Protein AF-X1JFM5-F1 (afdb_monomer)

pLDDT: mean 87.34, std 10.25, range [48.34, 97.31]

Sequence (173 aa):
NIEEPTIIIGRKDEDLIWYKENLQSLKNKEHEVIRNDKPEYNVIESLNFVKGKQSWYEINRIPLHDSKGNVVGILVTYEDITIRKIGEQKLKESEEKYRGILENIKETYFEVDLKGNFTFFNDAFIDLIGYSKSELLGTNYRNFVDEENKNKIFRVYNDVYQTSQPKSNFQYQ

Organism: NCBI:txid412755

Secondary structure (DSSP, 8-state):
--S-GGGGTT--GGGSGGGSSSHHHHHHHHHHHHHHT--EEEEEEEEE-TTS-EEEEEEEEEEEE-TTS-EEEEEEEEEE-HHHHHHHHHHHHHHHHHHHHHHH-SS--EEE-TT-BEEEE-HHHHHHH---HHHHTT-BGGGSS-HHHHHHHHHHHHHHHHH-----S----

Foldseek 3Di:
DPPDPCVCPPPDLCPDPQSPDDPVVVVVVLVCCLVVVHKDFQDWDWDQGPVRDIWIWGKIWHFDADPVRHGPHIDMDTDTCRVVVVVVVVVVVVVVVVLVVQQPDLDWDWDADPQQQTCDIYVNVCVVQVDDPVVRHRDHPVVSDDPVCVVVVNVQVVCCVVPVDDDPPDDDD

Solvent-accessible surface area (backbone atoms only — not comparable to full-atom values): 10417 Å² total; per-residue (Å²): 134,76,93,53,84,68,78,56,67,93,58,56,70,83,75,39,85,91,46,77,78,73,43,76,62,54,54,49,51,53,50,47,25,48,74,65,69,45,68,48,71,73,43,76,47,80,47,62,45,104,79,75,52,73,39,33,29,37,31,33,40,36,55,32,62,50,100,86,68,47,75,76,46,69,49,75,48,79,42,82,40,38,68,60,54,52,51,55,49,53,51,50,54,48,51,52,49,52,50,53,49,50,55,68,39,83,62,66,42,71,41,58,47,99,87,36,24,30,76,46,66,24,56,37,33,35,69,71,72,72,53,54,70,84,71,43,59,67,36,49,58,65,78,82,45,57,80,78,48,44,58,54,53,49,51,52,54,51,48,29,68,75,66,73,47,89,83,76,90,84,80,81,135

Radius of gyration: 29.04 Å; Cα contacts (8 Å, |Δi|>4): 185; chains: 1; bounding box: 64×33×76 Å

Structure (mmCIF, N/CA/C/O backbone):
data_AF-X1JFM5-F1
#
_entry.id   AF-X1JFM5-F1
#
loop_
_atom_site.group_PDB
_atom_site.id
_atom_site.type_symbol
_atom_site.label_atom_id
_atom_site.label_alt_id
_atom_site.label_comp_id
_atom_site.label_asym_id
_atom_site.label_entity_id
_atom_site.label_seq_id
_atom_site.pdbx_PDB_ins_code
_atom_site.Cartn_x
_atom_site.Cartn_y
_atom_site.Cartn_z
_atom_site.occupancy
_atom_site.B_iso_or_equiv
_atom_site.auth_seq_id
_atom_site.auth_comp_id
_atom_site.auth_asym_id
_atom_site.auth_atom_id
_atom_site.pdbx_PDB_model_num
ATOM 1 N N . ASN A 1 1 ? 23.878 14.633 -12.133 1.00 48.34 1 ASN A N 1
ATOM 2 C CA . ASN A 1 1 ? 23.125 15.581 -12.966 1.00 48.34 1 ASN A CA 1
ATOM 3 C C . ASN A 1 1 ? 23.849 15.700 -14.276 1.00 48.34 1 ASN A C 1
ATOM 5 O O . ASN A 1 1 ? 25.004 16.098 -14.262 1.00 48.34 1 ASN A O 1
ATOM 9 N N . ILE A 1 2 ? 23.222 15.270 -15.364 1.00 58.97 2 ILE A N 1
ATOM 10 C CA . ILE A 1 2 ? 23.690 15.633 -16.697 1.00 58.97 2 ILE A CA 1
ATOM 11 C C . ILE A 1 2 ? 22.960 16.934 -16.995 1.00 58.97 2 ILE A C 1
ATOM 13 O O . ILE A 1 2 ? 21.735 16.931 -17.057 1.00 58.97 2 ILE A O 1
ATOM 17 N N . GLU A 1 3 ? 23.682 18.043 -17.066 1.00 64.44 3 GLU A N 1
ATOM 18 C CA . GLU A 1 3 ? 23.067 19.341 -17.364 1.00 64.44 3 GLU A CA 1
ATOM 19 C C . GLU A 1 3 ? 22.626 19.422 -18.835 1.00 64.44 3 GLU A C 1
ATOM 21 O O . GLU A 1 3 ? 21.681 20.136 -19.153 1.00 64.44 3 GLU A O 1
ATOM 26 N N . GLU A 1 4 ? 23.222 18.600 -19.710 1.00 79.06 4 GLU A N 1
ATOM 27 C CA . GLU A 1 4 ? 22.884 18.513 -21.132 1.00 79.06 4 GLU A CA 1
ATOM 28 C C . GLU A 1 4 ? 22.681 17.054 -21.592 1.00 79.06 4 GLU A C 1
ATOM 30 O O . GLU A 1 4 ? 23.649 16.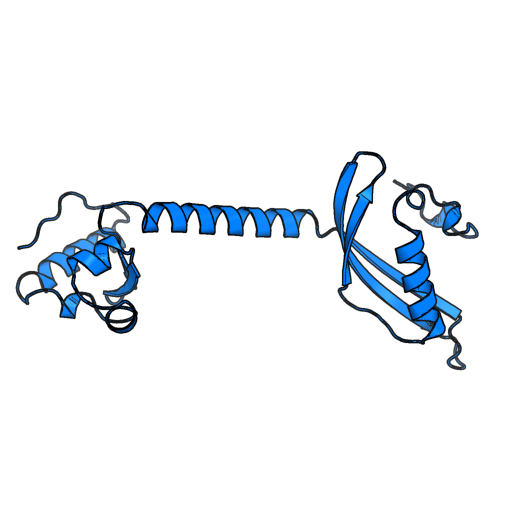293 -21.708 1.00 79.06 4 GLU A O 1
ATOM 35 N N . PRO A 1 5 ? 21.441 16.641 -21.917 1.00 78.44 5 PRO A N 1
ATOM 36 C CA . PRO A 1 5 ? 21.127 15.281 -22.372 1.00 78.44 5 PRO A CA 1
ATOM 37 C C . PRO A 1 5 ? 21.834 14.842 -23.662 1.00 78.44 5 PRO A C 1
ATOM 39 O O . PRO A 1 5 ? 21.812 13.670 -24.008 1.00 78.44 5 PRO A O 1
ATOM 42 N N . THR A 1 6 ? 22.459 15.749 -24.406 1.00 81.88 6 THR A N 1
ATOM 43 C CA . THR A 1 6 ? 23.184 15.436 -25.646 1.00 81.88 6 THR A CA 1
ATOM 44 C C . THR A 1 6 ? 24.542 14.780 -25.389 1.00 81.88 6 THR A C 1
ATOM 46 O O . THR A 1 6 ? 25.029 14.043 -26.242 1.00 81.88 6 THR A O 1
ATOM 49 N N . ILE A 1 7 ? 25.133 14.972 -24.203 1.00 81.62 7 ILE A N 1
ATOM 50 C CA . ILE A 1 7 ? 26.479 14.481 -23.842 1.00 81.62 7 ILE A CA 1
ATOM 51 C C . ILE A 1 7 ? 26.574 12.943 -23.840 1.00 81.62 7 ILE A C 1
ATOM 53 O O . ILE A 1 7 ? 27.669 12.379 -23.945 1.00 81.62 7 ILE A O 1
ATOM 57 N N . ILE A 1 8 ? 25.436 12.257 -23.722 1.00 81.38 8 ILE A N 1
ATOM 58 C CA . ILE A 1 8 ? 25.360 10.790 -23.702 1.00 81.38 8 ILE A CA 1
ATOM 59 C C . ILE A 1 8 ? 25.213 10.176 -25.094 1.00 81.38 8 ILE A C 1
ATOM 61 O O . ILE A 1 8 ? 25.446 8.980 -25.248 1.00 81.38 8 ILE A O 1
ATOM 65 N N . ILE A 1 9 ? 24.847 10.964 -26.109 1.00 84.50 9 ILE A N 1
ATOM 66 C CA . ILE A 1 9 ? 24.625 10.451 -27.462 1.00 84.50 9 ILE A CA 1
ATOM 67 C C . ILE A 1 9 ? 25.943 9.885 -28.004 1.00 84.50 9 ILE A C 1
ATOM 69 O O . ILE A 1 9 ? 26.973 10.558 -28.002 1.00 84.50 9 ILE A O 1
ATOM 73 N N . GLY A 1 10 ? 25.908 8.632 -28.463 1.00 84.06 10 GLY A N 1
ATOM 74 C CA . GLY A 1 10 ? 27.073 7.923 -29.002 1.00 84.06 10 GLY A CA 1
ATOM 75 C C . GLY A 1 10 ? 28.007 7.315 -27.951 1.00 84.06 10 GLY A C 1
ATOM 76 O O . GLY A 1 10 ? 28.949 6.616 -28.325 1.00 84.06 10 GLY A O 1
ATOM 77 N N . ARG A 1 11 ? 27.753 7.531 -26.653 1.00 84.38 11 ARG A N 1
ATOM 78 C CA . ARG A 1 11 ? 28.420 6.779 -25.583 1.00 84.38 11 ARG A CA 1
ATOM 79 C C . ARG A 1 11 ? 27.750 5.428 -25.401 1.00 84.38 11 ARG A C 1
ATOM 81 O O . ARG A 1 11 ? 26.562 5.276 -25.678 1.00 84.38 11 ARG A O 1
ATOM 88 N N . LYS A 1 12 ? 28.506 4.454 -24.906 1.00 81.00 12 LYS A N 1
ATOM 89 C CA . LYS A 1 12 ? 27.922 3.193 -24.463 1.00 81.00 12 LYS A CA 1
ATOM 90 C C . LYS A 1 12 ? 27.396 3.343 -23.043 1.00 81.00 12 LYS A C 1
ATOM 92 O O . LYS A 1 12 ? 27.937 4.124 -22.262 1.00 81.00 12 LYS A O 1
ATOM 97 N N . ASP A 1 13 ? 26.423 2.516 -22.682 1.00 74.94 13 ASP A N 1
ATOM 98 C CA . ASP A 1 13 ? 25.861 2.495 -21.327 1.00 74.94 13 ASP A CA 1
ATOM 99 C C . ASP A 1 13 ? 26.935 2.269 -20.250 1.00 74.94 13 ASP A C 1
ATOM 101 O O . ASP A 1 13 ? 26.885 2.867 -19.181 1.00 74.94 13 ASP A O 1
ATOM 105 N N . GLU A 1 14 ? 27.977 1.488 -20.561 1.00 70.62 14 GLU A N 1
ATOM 106 C CA . GLU A 1 14 ? 29.120 1.231 -19.668 1.00 70.62 14 GLU A CA 1
ATOM 107 C C . GLU A 1 14 ? 29.956 2.480 -19.332 1.00 70.62 14 GLU A C 1
ATOM 109 O O . GLU A 1 14 ? 30.610 2.525 -18.289 1.00 70.62 14 GLU A O 1
ATOM 114 N N . ASP A 1 15 ? 29.900 3.513 -20.175 1.00 73.31 15 ASP A N 1
ATOM 115 C CA . ASP A 1 15 ? 30.648 4.761 -20.001 1.00 73.31 15 ASP A CA 1
ATOM 116 C C . ASP A 1 15 ? 29.890 5.796 -19.151 1.00 73.31 15 ASP A C 1
ATOM 118 O O . ASP A 1 15 ? 30.419 6.867 -18.825 1.00 73.31 15 ASP A O 1
ATOM 122 N N . LEU A 1 16 ? 28.632 5.518 -18.807 1.00 72.69 16 LEU A N 1
ATOM 123 C CA . LEU A 1 16 ? 27.766 6.449 -18.099 1.00 72.69 16 LEU A CA 1
ATOM 124 C C . LEU A 1 16 ? 28.050 6.393 -16.586 1.00 72.69 16 LEU A C 1
ATOM 126 O O . LEU A 1 16 ? 28.202 5.342 -15.974 1.00 72.69 16 LEU A O 1
ATOM 130 N N . ILE A 1 17 ? 28.166 7.554 -15.937 1.00 62.31 17 ILE A N 1
ATOM 131 C CA . ILE A 1 17 ? 28.692 7.647 -14.556 1.00 62.31 17 ILE A CA 1
ATOM 132 C C . ILE A 1 17 ? 27.756 6.986 -13.533 1.00 62.31 17 ILE A C 1
ATOM 134 O O . ILE A 1 17 ? 28.214 6.436 -12.533 1.00 62.31 17 ILE A O 1
ATOM 138 N N . TRP A 1 18 ? 26.450 7.004 -13.793 1.00 65.94 18 TRP A N 1
ATOM 139 C CA . TRP A 1 18 ? 25.456 6.310 -12.971 1.00 65.94 18 TRP A CA 1
ATOM 140 C C . TRP A 1 18 ? 25.392 4.808 -13.268 1.00 65.94 18 TRP A C 1
ATOM 142 O O . TRP A 1 18 ? 24.610 4.112 -12.623 1.00 65.94 18 TRP A O 1
ATOM 152 N N . TYR A 1 19 ? 26.235 4.307 -14.185 1.00 62.78 19 TYR A N 1
ATOM 153 C CA . TYR A 1 19 ? 26.244 2.917 -14.613 1.00 62.78 19 TYR A CA 1
ATOM 154 C C . TYR A 1 19 ? 27.230 1.980 -13.861 1.00 62.78 19 TYR A C 1
ATOM 156 O O . TYR A 1 19 ? 27.447 0.833 -14.255 1.00 62.78 19 TYR A O 1
ATOM 164 N N . LYS A 1 20 ? 27.848 2.421 -12.758 1.00 59.47 20 LYS A N 1
ATOM 165 C CA . LYS A 1 20 ? 28.997 1.693 -12.181 1.00 59.47 20 LYS A CA 1
ATOM 166 C C . LYS A 1 20 ? 28.702 0.632 -11.112 1.00 59.47 20 LYS A C 1
ATOM 168 O O . LYS A 1 20 ? 29.552 -0.231 -10.930 1.00 59.47 20 LYS A O 1
ATOM 173 N N . GLU A 1 21 ? 27.554 0.646 -10.422 1.00 59.97 21 GLU A N 1
ATOM 174 C CA . GLU A 1 21 ? 27.405 -0.168 -9.189 1.00 59.97 21 GLU A CA 1
ATOM 175 C C . GLU A 1 21 ? 26.271 -1.219 -9.155 1.00 59.97 21 GLU A C 1
ATOM 177 O O . GLU A 1 21 ? 26.389 -2.158 -8.377 1.00 59.97 21 GLU A O 1
ATOM 182 N N . ASN A 1 22 ? 25.233 -1.182 -10.013 1.00 62.22 22 ASN A N 1
ATOM 183 C CA . ASN A 1 22 ? 24.084 -2.125 -9.910 1.00 62.22 22 ASN A CA 1
ATOM 184 C C . ASN A 1 22 ? 23.726 -2.917 -11.189 1.00 62.22 22 ASN A C 1
ATOM 186 O 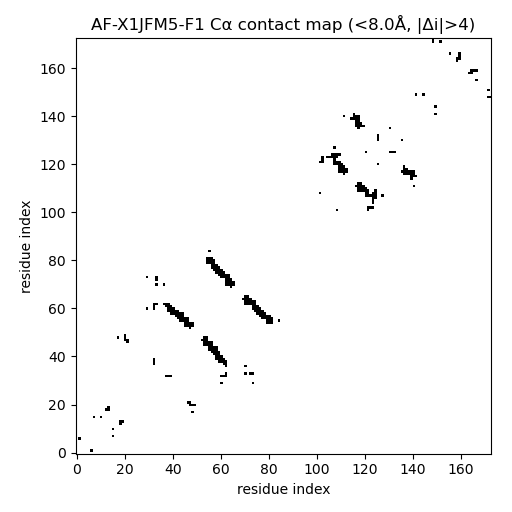O . ASN A 1 22 ? 22.649 -3.507 -11.275 1.00 62.22 22 ASN A O 1
ATOM 190 N N . LEU A 1 23 ? 24.564 -2.904 -12.228 1.00 64.38 23 LEU A N 1
ATOM 191 C CA . LEU A 1 23 ? 24.036 -2.955 -13.602 1.00 64.38 23 LEU A CA 1
ATOM 192 C C . LEU A 1 23 ? 24.267 -4.189 -14.447 1.00 64.38 23 LEU A C 1
ATOM 194 O O . LEU A 1 23 ? 23.706 -4.244 -15.539 1.00 64.38 23 LEU A O 1
ATOM 198 N N . GLN A 1 24 ? 24.976 -5.210 -13.972 1.00 67.00 24 GLN A N 1
ATOM 199 C CA . GLN A 1 24 ? 24.993 -6.454 -14.744 1.00 67.00 24 GLN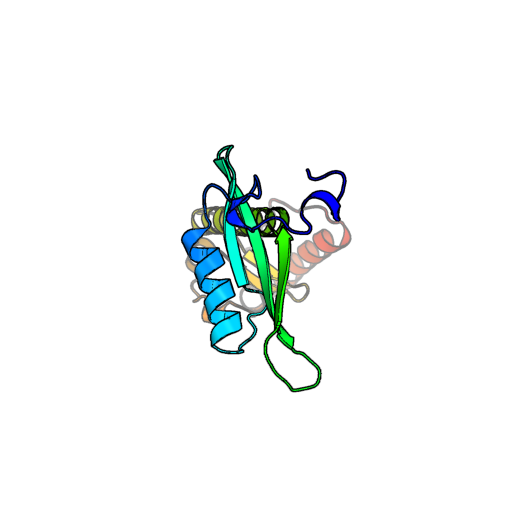 A CA 1
ATOM 200 C C . GLN A 1 24 ? 23.559 -6.992 -14.914 1.00 67.00 24 GLN A C 1
ATOM 202 O O . GLN A 1 24 ? 23.175 -7.411 -15.998 1.00 67.00 24 GLN A O 1
ATOM 207 N N . SER A 1 25 ? 22.739 -6.884 -13.862 1.00 72.19 25 SER A N 1
ATOM 208 C CA . SER A 1 25 ? 21.333 -7.301 -13.880 1.00 72.19 25 SER A CA 1
ATOM 209 C C . SER A 1 25 ? 20.463 -6.430 -14.795 1.00 72.19 25 SER A C 1
ATOM 211 O O . SER A 1 25 ? 19.729 -6.959 -15.623 1.00 72.19 25 SER A O 1
ATOM 213 N N . LEU A 1 26 ? 20.575 -5.100 -14.700 1.00 75.69 26 LEU A N 1
ATOM 214 C CA . LEU A 1 26 ? 19.768 -4.175 -15.507 1.00 75.69 26 LEU A CA 1
ATOM 215 C C . LEU A 1 26 ? 20.064 -4.307 -17.005 1.00 75.69 26 LEU A C 1
ATOM 217 O O . LEU A 1 26 ? 19.134 -4.452 -17.793 1.00 75.69 26 LEU A O 1
ATOM 221 N N . LYS A 1 27 ? 21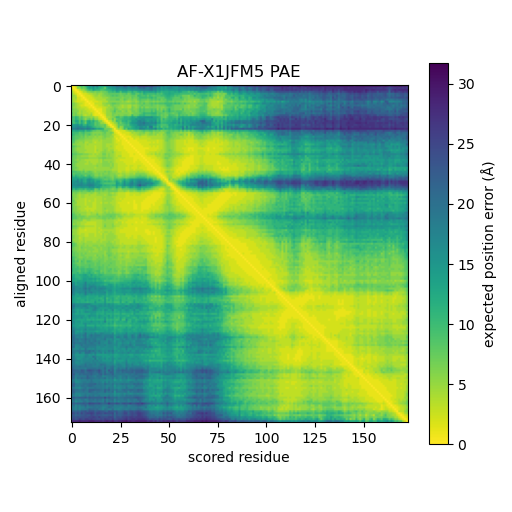.347 -4.379 -17.380 1.00 78.56 27 LYS A N 1
ATOM 222 C CA . LYS A 1 27 ? 21.756 -4.608 -18.770 1.00 78.56 27 LYS A CA 1
ATOM 223 C C . LYS A 1 27 ? 21.257 -5.956 -19.293 1.00 78.56 27 LYS A C 1
ATOM 225 O O . LYS A 1 27 ? 20.800 -6.049 -20.428 1.00 78.56 27 LYS A O 1
ATOM 230 N N . ASN A 1 28 ? 21.317 -7.003 -18.465 1.00 84.00 28 ASN A N 1
ATOM 231 C CA . ASN A 1 28 ? 20.791 -8.315 -18.836 1.00 84.00 28 ASN A CA 1
ATOM 232 C C . ASN A 1 28 ? 19.282 -8.257 -19.107 1.00 84.00 28 ASN A C 1
ATOM 234 O O . ASN A 1 28 ? 18.844 -8.791 -20.120 1.00 84.00 28 ASN A O 1
ATOM 238 N N . LYS A 1 29 ? 18.506 -7.559 -18.267 1.00 87.50 29 LYS A N 1
ATOM 239 C CA . LYS A 1 29 ? 17.059 -7.381 -18.470 1.00 87.50 29 LYS A CA 1
ATOM 240 C C . LYS A 1 29 ? 16.740 -6.614 -19.749 1.00 87.50 29 LYS A C 1
ATOM 242 O O . LYS A 1 29 ? 15.874 -7.022 -20.512 1.00 87.50 29 LYS A O 1
ATOM 247 N N . GLU A 1 30 ? 17.458 -5.526 -20.019 1.00 89.06 30 GLU A N 1
ATOM 248 C CA . GLU A 1 30 ? 17.283 -4.753 -21.255 1.00 89.06 30 GLU A CA 1
ATOM 249 C C . GLU A 1 30 ? 17.600 -5.607 -22.492 1.00 89.06 30 GLU A C 1
ATOM 251 O O . GLU A 1 30 ? 16.828 -5.634 -23.450 1.00 89.06 30 GLU A O 1
ATOM 256 N N . HIS A 1 31 ? 18.685 -6.386 -22.447 1.00 88.94 31 HIS A N 1
ATOM 257 C CA . HIS A 1 31 ? 19.019 -7.341 -23.503 1.00 88.94 31 HIS A CA 1
ATOM 258 C C . HIS A 1 31 ? 17.970 -8.450 -23.658 1.00 88.94 31 HIS A C 1
ATOM 260 O O . HIS A 1 31 ? 17.698 -8.866 -24.782 1.00 88.94 31 HIS A O 1
ATOM 266 N N . GLU A 1 32 ? 17.383 -8.946 -22.567 1.00 91.81 32 GLU A N 1
ATOM 267 C CA . GLU A 1 32 ? 16.305 -9.939 -22.613 1.00 91.81 32 GLU A CA 1
ATOM 268 C C . GLU A 1 32 ? 15.039 -9.371 -23.255 1.00 91.81 32 GLU A C 1
ATOM 270 O O . GLU A 1 32 ? 14.460 -10.033 -24.116 1.00 91.81 32 GLU A O 1
ATOM 275 N N . VAL A 1 33 ? 14.646 -8.143 -22.906 1.00 93.62 33 VAL A N 1
ATOM 276 C CA . VAL A 1 33 ? 13.511 -7.432 -23.519 1.00 93.62 33 VAL A CA 1
ATOM 277 C C . VAL A 1 33 ? 13.718 -7.268 -25.024 1.00 93.62 33 VAL A C 1
ATOM 279 O O . VAL A 1 33 ? 12.821 -7.589 -25.804 1.00 93.62 33 VAL A O 1
ATOM 282 N N . ILE A 1 34 ? 14.917 -6.845 -25.441 1.00 93.25 34 ILE A N 1
ATOM 283 C CA . ILE A 1 34 ? 15.287 -6.701 -26.857 1.00 93.25 34 ILE A CA 1
ATOM 284 C C . ILE A 1 34 ? 15.273 -8.058 -27.569 1.00 93.25 34 ILE A C 1
ATOM 286 O O . ILE A 1 34 ? 14.692 -8.194 -28.642 1.00 93.25 34 ILE A O 1
ATOM 290 N N . ARG A 1 35 ? 15.915 -9.075 -26.983 1.00 93.88 35 ARG A N 1
ATOM 291 C CA . ARG A 1 35 ? 16.071 -10.400 -27.598 1.00 93.88 35 ARG A CA 1
ATOM 292 C C . ARG A 1 35 ? 14.741 -11.130 -27.745 1.00 93.88 35 ARG A C 1
ATOM 294 O O . ARG A 1 35 ? 14.557 -11.859 -28.716 1.00 93.88 35 ARG A O 1
ATOM 301 N N . ASN A 1 36 ? 13.865 -10.990 -26.758 1.00 95.56 36 ASN A N 1
ATOM 302 C CA . ASN A 1 36 ? 12.599 -11.712 -26.710 1.00 95.56 36 ASN A CA 1
ATOM 303 C C . ASN A 1 36 ? 11.445 -10.932 -27.340 1.00 95.56 36 ASN A C 1
ATOM 305 O O . ASN A 1 36 ? 10.364 -11.504 -27.463 1.00 95.56 36 ASN A O 1
ATOM 309 N N . ASP A 1 37 ? 11.666 -9.663 -27.695 1.00 96.00 37 ASP A N 1
ATOM 310 C CA . ASP A 1 37 ? 10.644 -8.743 -28.189 1.00 96.00 37 ASP A CA 1
ATOM 311 C C . ASP A 1 37 ? 9.404 -8.696 -27.277 1.00 96.00 37 ASP A C 1
ATOM 313 O O . ASP A 1 37 ? 8.259 -8.886 -27.693 1.00 96.00 37 ASP A O 1
ATOM 317 N N . LYS A 1 38 ? 9.650 -8.536 -25.971 1.00 96.31 38 LYS A N 1
ATOM 318 C CA . LYS A 1 38 ? 8.600 -8.519 -24.945 1.00 96.31 38 LYS A CA 1
ATOM 319 C C . LYS A 1 38 ? 8.781 -7.328 -24.014 1.00 96.31 38 LYS A C 1
ATOM 321 O O . LYS A 1 38 ? 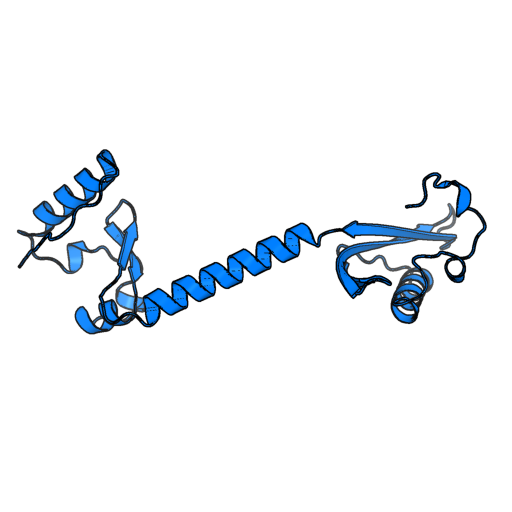9.799 -7.280 -23.328 1.00 96.31 38 LYS A O 1
ATOM 326 N N . PRO A 1 39 ? 7.814 -6.398 -23.955 1.00 96.19 39 PRO A N 1
ATOM 327 C CA . PRO A 1 39 ? 7.906 -5.256 -23.063 1.00 96.19 39 PRO A CA 1
ATOM 328 C C . PRO A 1 39 ? 7.692 -5.654 -21.599 1.00 96.19 39 PRO A C 1
ATOM 330 O O . PRO A 1 39 ? 6.940 -6.580 -21.289 1.00 96.19 39 PRO A O 1
ATOM 333 N N . GLU A 1 40 ? 8.298 -4.883 -20.703 1.00 96.62 40 GLU A N 1
ATOM 334 C CA . GLU A 1 40 ? 8.024 -4.901 -19.268 1.00 96.62 40 GLU A CA 1
ATOM 335 C C . GLU A 1 40 ? 7.463 -3.548 -18.827 1.00 96.62 40 GLU A C 1
ATOM 337 O O . GLU A 1 40 ? 7.978 -2.495 -19.215 1.00 96.62 40 GLU A O 1
ATOM 342 N N . TYR A 1 41 ? 6.434 -3.580 -17.980 1.00 96.19 41 TYR A N 1
ATOM 343 C CA . TYR A 1 41 ? 5.760 -2.384 -17.480 1.00 96.19 41 TYR A CA 1
ATOM 344 C C . TYR A 1 41 ? 5.734 -2.359 -15.953 1.00 96.19 41 TYR A C 1
ATOM 346 O O . TYR A 1 41 ? 5.546 -3.398 -15.318 1.00 96.19 41 TYR A O 1
ATOM 354 N N . ASN A 1 42 ? 5.864 -1.160 -15.384 1.00 95.56 42 ASN A N 1
ATOM 355 C CA . ASN A 1 42 ? 5.722 -0.853 -13.959 1.00 95.56 42 ASN A CA 1
ATOM 356 C C . ASN A 1 42 ? 6.584 -1.744 -13.043 1.00 95.56 42 ASN A C 1
ATOM 358 O O . ASN A 1 42 ? 6.171 -2.135 -11.948 1.00 95.56 42 ASN A O 1
ATOM 362 N N . VAL A 1 43 ? 7.788 -2.104 -13.495 1.00 94.50 43 VAL A N 1
ATOM 363 C CA . VAL A 1 43 ? 8.695 -2.965 -12.735 1.00 94.50 43 VAL A CA 1
ATOM 364 C C . VAL A 1 43 ? 9.334 -2.147 -11.620 1.00 94.50 43 VAL A C 1
ATOM 366 O O . VAL A 1 43 ? 10.072 -1.202 -11.883 1.00 94.50 43 VAL A O 1
ATOM 369 N N . ILE A 1 44 ? 9.058 -2.507 -10.365 1.00 93.25 44 ILE A N 1
ATOM 370 C CA . ILE A 1 44 ? 9.614 -1.810 -9.201 1.00 93.25 44 ILE A CA 1
ATOM 371 C C . ILE A 1 44 ? 10.942 -2.449 -8.793 1.00 93.25 44 ILE A C 1
ATOM 373 O O . ILE A 1 44 ? 10.984 -3.611 -8.389 1.00 93.25 44 ILE A O 1
ATOM 377 N N . GLU A 1 45 ? 12.020 -1.669 -8.831 1.00 89.62 45 GLU A N 1
ATOM 378 C CA . GLU A 1 45 ? 13.366 -2.104 -8.452 1.00 89.62 45 GLU A CA 1
ATOM 379 C C . GLU A 1 45 ? 14.017 -1.107 -7.492 1.00 89.62 45 GLU A C 1
ATOM 381 O O . GLU A 1 45 ? 13.836 0.106 -7.604 1.00 89.62 45 GLU A O 1
ATOM 386 N N . SER A 1 46 ? 14.797 -1.611 -6.533 1.00 86.44 46 SER A N 1
ATOM 387 C CA . SER A 1 46 ? 15.610 -0.761 -5.663 1.00 86.44 46 SER A CA 1
ATOM 388 C C . SER A 1 46 ? 17.028 -0.641 -6.212 1.00 86.44 46 SER A C 1
ATOM 390 O O . SER A 1 46 ? 17.685 -1.660 -6.429 1.00 86.44 46 SER A O 1
ATOM 392 N N . LEU A 1 47 ? 17.516 0.587 -6.374 1.00 80.69 47 LEU A N 1
ATOM 393 C CA . LEU A 1 47 ? 18.866 0.892 -6.841 1.00 80.69 47 LEU A CA 1
ATOM 394 C C . LEU A 1 47 ? 19.675 1.576 -5.732 1.00 80.69 47 LEU A C 1
ATOM 396 O O . LEU A 1 47 ? 19.196 2.497 -5.069 1.00 80.69 47 LEU A O 1
ATOM 400 N N . ASN A 1 48 ? 20.919 1.132 -5.551 1.00 73.69 48 ASN A N 1
ATOM 401 C CA . ASN A 1 48 ? 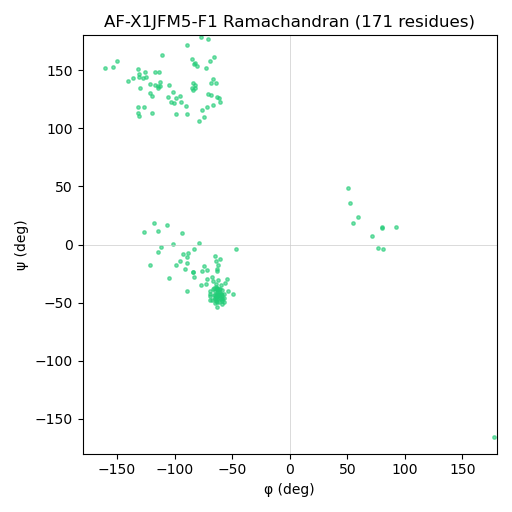21.892 1.698 -4.616 1.00 73.69 48 ASN A CA 1
ATOM 402 C C . ASN A 1 48 ? 22.856 2.637 -5.355 1.00 73.69 48 ASN A C 1
ATOM 404 O O . ASN A 1 48 ? 23.648 2.186 -6.176 1.00 73.69 48 ASN A O 1
ATOM 408 N N . PHE A 1 49 ? 22.820 3.941 -5.098 1.00 67.62 49 PHE A N 1
ATOM 409 C CA . PHE A 1 49 ? 23.809 4.849 -5.695 1.00 67.62 49 PHE A CA 1
ATOM 410 C C . PHE A 1 49 ? 25.100 4.906 -4.869 1.00 67.62 49 PHE A C 1
ATOM 412 O O . PHE A 1 49 ? 25.046 4.689 -3.660 1.00 67.62 49 PHE A O 1
ATOM 419 N N . VAL A 1 50 ? 26.201 5.344 -5.504 1.00 56.94 50 VAL A N 1
ATOM 420 C CA . VAL A 1 50 ? 27.605 5.515 -5.022 1.00 56.94 50 VAL A CA 1
ATOM 421 C C . VAL A 1 50 ? 27.777 6.219 -3.656 1.00 56.94 50 VAL A C 1
ATOM 423 O O . VAL A 1 50 ? 28.873 6.339 -3.123 1.00 56.94 50 VAL A O 1
ATOM 426 N N . LYS A 1 51 ? 26.694 6.689 -3.030 1.00 60.75 51 LYS A N 1
ATOM 427 C CA . LYS A 1 51 ? 26.667 7.276 -1.680 1.00 60.75 51 LYS A CA 1
ATOM 428 C C . LYS A 1 51 ? 25.801 6.498 -0.675 1.00 60.75 51 LYS A C 1
ATOM 430 O O . LYS A 1 51 ? 25.383 7.070 0.325 1.00 60.75 51 LYS A O 1
ATOM 435 N N . GLY A 1 52 ? 25.473 5.235 -0.950 1.00 61.12 52 GLY A N 1
ATOM 436 C CA . GLY A 1 52 ? 24.663 4.378 -0.071 1.00 61.12 52 GLY A CA 1
ATOM 437 C C . GLY A 1 52 ? 23.179 4.754 0.010 1.00 61.12 52 GLY A C 1
ATOM 438 O O . GLY A 1 52 ? 22.443 4.188 0.813 1.00 61.12 52 GLY A O 1
ATOM 439 N N . LYS A 1 53 ? 22.713 5.705 -0.811 1.00 70.88 53 LYS A N 1
ATOM 440 C CA . LYS A 1 53 ? 21.294 6.065 -0.876 1.00 70.88 53 LYS A CA 1
ATOM 441 C C . LYS A 1 53 ? 20.558 5.015 -1.707 1.00 70.88 53 LYS A C 1
ATOM 443 O O . LYS A 1 53 ? 20.678 5.016 -2.934 1.00 70.88 53 LYS A O 1
ATOM 448 N N . GLN A 1 54 ? 19.790 4.156 -1.041 1.00 80.12 54 GLN A N 1
ATOM 449 C CA . GLN A 1 54 ? 18.818 3.289 -1.701 1.00 80.12 54 GLN A CA 1
ATOM 450 C C . GLN A 1 54 ? 17.653 4.147 -2.204 1.00 80.12 54 GLN A C 1
ATOM 452 O O . GLN A 1 54 ? 17.113 4.973 -1.467 1.00 80.12 54 GLN A O 1
ATOM 457 N N . SER A 1 55 ? 17.299 3.986 -3.473 1.00 87.44 55 SER A N 1
ATOM 458 C CA . SER A 1 55 ? 16.153 4.649 -4.100 1.00 87.44 55 SER A CA 1
ATOM 459 C C . SER A 1 55 ? 15.323 3.607 -4.843 1.00 87.44 55 SER A C 1
ATOM 461 O O . SER A 1 55 ? 15.860 2.617 -5.339 1.00 87.44 55 SER A O 1
ATOM 463 N N . TRP A 1 56 ? 14.013 3.802 -4.877 1.00 90.81 56 TRP A N 1
ATOM 464 C CA . TRP A 1 56 ? 13.074 2.913 -5.548 1.00 90.81 56 TRP A CA 1
ATOM 465 C C . TRP A 1 56 ? 12.681 3.518 -6.883 1.00 90.81 56 TRP A C 1
ATOM 467 O O . TRP A 1 56 ? 12.297 4.685 -6.929 1.00 90.81 56 TRP A O 1
ATOM 477 N N . TYR A 1 57 ? 12.740 2.716 -7.940 1.00 91.75 57 TYR A N 1
ATOM 478 C CA . TYR A 1 57 ? 12.353 3.127 -9.280 1.00 91.75 57 TYR A CA 1
ATOM 479 C C . TYR A 1 57 ? 11.249 2.243 -9.821 1.00 91.75 57 TYR A C 1
ATOM 481 O O . TYR A 1 57 ? 11.296 1.024 -9.667 1.00 91.75 57 TYR A O 1
ATOM 489 N N . GLU A 1 58 ? 10.286 2.870 -10.477 1.00 95.00 58 GLU A N 1
ATOM 490 C CA . GLU A 1 58 ? 9.344 2.207 -11.364 1.00 95.00 58 GLU A CA 1
ATOM 491 C C . GLU A 1 58 ? 9.890 2.296 -12.790 1.00 95.00 58 GLU A C 1
ATOM 493 O O . GLU A 1 58 ? 10.219 3.381 -13.279 1.00 95.00 58 GLU A O 1
ATOM 498 N N . ILE A 1 59 ? 10.075 1.136 -13.418 1.00 93.50 59 ILE A N 1
ATOM 499 C CA . ILE A 1 59 ? 10.810 0.999 -14.670 1.00 93.50 59 ILE A CA 1
ATOM 500 C C . ILE A 1 59 ? 9.904 0.388 -15.734 1.00 93.50 59 ILE A C 1
ATOM 502 O O . ILE A 1 59 ? 9.287 -0.656 -15.517 1.00 93.50 59 ILE A O 1
ATOM 506 N N . ASN A 1 60 ? 9.872 1.021 -16.905 1.00 95.75 60 ASN A N 1
ATOM 507 C CA . ASN A 1 60 ? 9.281 0.452 -18.115 1.00 95.75 60 ASN A CA 1
ATOM 508 C C . ASN A 1 60 ? 10.389 0.189 -19.129 1.00 95.75 60 ASN A C 1
ATOM 510 O O . ASN A 1 60 ? 11.285 1.020 -19.273 1.00 95.75 60 ASN A O 1
ATOM 514 N N . ARG A 1 61 ? 10.318 -0.944 -19.832 1.00 95.81 61 ARG A N 1
ATOM 515 C CA . ARG A 1 61 ? 11.282 -1.377 -20.852 1.00 95.81 61 ARG A CA 1
ATOM 516 C C . ARG A 1 61 ? 10.515 -1.823 -22.084 1.00 95.81 61 ARG A C 1
ATOM 518 O O . ARG A 1 61 ? 9.790 -2.811 -22.034 1.00 95.81 61 ARG A O 1
ATOM 525 N N . ILE A 1 62 ? 10.645 -1.085 -23.179 1.00 97.25 62 ILE A N 1
ATOM 526 C CA . ILE A 1 62 ? 9.815 -1.272 -24.372 1.00 97.25 62 ILE A CA 1
ATOM 527 C C . ILE A 1 62 ? 10.739 -1.450 -25.582 1.00 97.25 62 ILE A C 1
ATOM 529 O O . ILE A 1 62 ? 11.500 -0.526 -25.877 1.00 97.25 62 ILE A O 1
ATOM 533 N N . PRO A 1 63 ? 10.710 -2.600 -26.284 1.00 97.31 63 PRO A N 1
ATOM 534 C CA . PRO A 1 63 ? 11.469 -2.761 -27.518 1.00 97.31 63 PRO A CA 1
ATOM 535 C C . PRO A 1 63 ? 10.938 -1.786 -28.575 1.00 97.31 63 PRO A C 1
ATOM 537 O O . PRO A 1 63 ? 9.734 -1.550 -28.678 1.00 97.31 63 PRO A O 1
ATOM 540 N N . LEU A 1 64 ? 11.852 -1.185 -29.330 1.00 96.75 64 LEU A N 1
ATOM 541 C CA . LEU A 1 64 ? 11.534 -0.270 -30.421 1.00 96.75 64 LEU A CA 1
ATOM 542 C C . LEU A 1 64 ? 11.748 -0.976 -31.750 1.00 96.75 64 LEU A C 1
ATOM 544 O O . LEU A 1 64 ? 12.775 -1.630 -31.936 1.00 96.75 64 LEU A O 1
ATOM 548 N N . HIS A 1 65 ? 10.824 -0.780 -32.688 1.00 97.25 65 HIS A N 1
ATOM 549 C CA . HIS A 1 65 ? 10.831 -1.459 -33.981 1.00 97.25 65 HIS A CA 1
ATOM 550 C C . HIS A 1 65 ? 10.990 -0.492 -35.150 1.00 97.25 65 HIS A C 1
ATOM 552 O O . HIS A 1 65 ? 10.524 0.647 -35.104 1.00 97.25 65 HIS A O 1
ATOM 558 N N . ASP A 1 66 ? 11.628 -0.964 -36.222 1.00 97.00 66 ASP A N 1
ATOM 559 C CA . ASP A 1 66 ? 11.578 -0.301 -37.525 1.00 97.00 66 ASP A CA 1
ATOM 560 C C . ASP A 1 66 ? 10.247 -0.572 -38.257 1.00 97.00 66 ASP A C 1
ATOM 562 O O . ASP A 1 66 ? 9.382 -1.324 -37.803 1.00 97.00 66 ASP A O 1
ATOM 566 N N . SER A 1 67 ? 10.084 0.010 -39.449 1.00 96.81 67 SER A N 1
ATOM 567 C CA . SER A 1 67 ? 8.897 -0.195 -40.293 1.00 96.81 67 SER A CA 1
ATOM 568 C C . SER A 1 67 ? 8.724 -1.628 -40.816 1.00 96.81 67 SER A C 1
ATOM 570 O O . SER A 1 67 ? 7.679 -1.942 -41.384 1.00 96.81 67 SER A O 1
ATOM 572 N N . LYS A 1 68 ? 9.728 -2.495 -40.648 1.00 96.25 68 LYS A N 1
ATOM 573 C CA . LYS A 1 68 ? 9.703 -3.912 -41.029 1.00 96.25 68 LYS A CA 1
ATOM 574 C C . LYS A 1 68 ? 9.452 -4.830 -39.826 1.00 96.25 68 LYS A C 1
ATOM 576 O O . LYS A 1 68 ? 9.395 -6.041 -40.016 1.00 96.25 68 LYS A O 1
ATOM 581 N N . GLY A 1 69 ? 9.287 -4.273 -38.624 1.00 93.88 69 GLY A N 1
ATOM 582 C CA . GLY A 1 69 ? 9.072 -5.029 -37.393 1.00 93.88 69 GLY A CA 1
ATOM 583 C C . GLY A 1 69 ? 10.349 -5.605 -36.777 1.00 93.88 69 GLY A C 1
ATOM 584 O O . GLY A 1 69 ? 10.255 -6.465 -35.910 1.00 93.88 69 GLY A O 1
ATOM 585 N N . ASN A 1 70 ? 11.540 -5.165 -37.195 1.00 96.19 70 ASN A N 1
ATOM 586 C CA . ASN A 1 70 ? 12.785 -5.583 -36.547 1.00 96.19 70 ASN A CA 1
ATOM 587 C C . ASN A 1 70 ? 13.032 -4.730 -35.305 1.00 96.19 70 ASN A C 1
ATOM 589 O O . ASN A 1 70 ? 12.904 -3.507 -35.374 1.00 96.19 70 ASN A O 1
ATOM 593 N N . VAL A 1 71 ? 13.453 -5.350 -34.200 1.00 96.88 71 VAL A N 1
ATOM 594 C CA . VAL A 1 71 ? 13.877 -4.615 -33.001 1.00 96.88 71 VAL A CA 1
ATOM 595 C C . VAL A 1 71 ? 15.162 -3.837 -33.311 1.00 96.88 71 VAL A C 1
ATOM 597 O O . VAL A 1 71 ? 16.183 -4.424 -33.667 1.00 96.88 71 VAL A O 1
ATOM 600 N N . VAL A 1 72 ? 15.113 -2.511 -33.177 1.00 95.56 72 VAL A N 1
ATOM 601 C CA . VAL A 1 72 ? 16.223 -1.577 -33.454 1.00 95.56 72 VAL A CA 1
ATOM 602 C C . VAL A 1 72 ? 16.729 -0.848 -32.212 1.00 95.56 72 VAL A C 1
ATOM 604 O O . VAL A 1 72 ? 17.732 -0.140 -32.278 1.00 95.56 72 VAL A O 1
ATOM 607 N N . GLY A 1 73 ? 16.058 -1.016 -31.073 1.00 92.81 73 GLY A N 1
ATOM 608 C CA . GLY A 1 73 ? 16.467 -0.405 -29.816 1.00 92.81 73 GLY A CA 1
ATOM 609 C C . GLY A 1 73 ? 15.502 -0.700 -28.679 1.00 92.81 73 GLY A C 1
ATOM 610 O O . GLY A 1 73 ? 14.640 -1.572 -28.779 1.00 92.81 73 GLY A O 1
ATOM 611 N N . ILE A 1 74 ? 15.649 0.058 -27.597 1.00 94.25 74 ILE A N 1
ATOM 612 C CA . ILE A 1 74 ? 14.807 -0.030 -26.410 1.00 94.25 74 ILE A CA 1
ATOM 613 C C . ILE A 1 74 ? 14.523 1.373 -25.876 1.00 94.25 74 ILE A C 1
ATOM 615 O O . ILE A 1 74 ? 15.395 2.242 -25.874 1.00 94.25 74 ILE A O 1
ATOM 619 N N . LEU A 1 75 ? 13.296 1.590 -25.422 1.00 94.06 75 LEU A N 1
ATOM 620 C CA . LEU A 1 75 ? 12.910 2.729 -24.608 1.00 94.06 75 LEU A CA 1
ATOM 621 C C . LEU A 1 75 ? 12.847 2.272 -23.153 1.00 94.06 75 LEU A C 1
ATOM 623 O O . LEU A 1 75 ? 12.084 1.362 -22.825 1.00 94.06 75 LEU A O 1
ATOM 627 N N . VAL A 1 76 ? 13.627 2.923 -22.290 1.00 92.25 76 VAL A N 1
ATOM 628 C CA . VAL A 1 76 ? 13.601 2.678 -20.847 1.00 92.25 76 VAL A CA 1
ATOM 629 C C . VAL A 1 76 ? 13.222 3.959 -20.117 1.00 92.25 76 VAL A C 1
ATOM 631 O O . VAL A 1 76 ? 13.839 5.003 -20.327 1.00 92.25 76 VAL A O 1
ATOM 634 N N . THR A 1 77 ? 12.214 3.888 -19.252 1.00 92.00 77 THR A N 1
ATOM 635 C CA . THR A 1 77 ? 11.834 4.998 -18.367 1.00 92.00 77 THR A CA 1
ATOM 636 C C . THR A 1 77 ? 12.127 4.618 -16.929 1.00 92.00 77 THR A C 1
ATOM 638 O O . THR A 1 77 ? 11.771 3.516 -16.525 1.00 92.00 77 THR A O 1
ATOM 641 N N . TYR A 1 78 ? 12.703 5.534 -16.157 1.00 89.56 78 TYR A N 1
ATOM 642 C CA . TYR A 1 78 ? 12.927 5.374 -14.723 1.00 89.56 78 TYR A CA 1
ATOM 643 C C . TYR A 1 78 ? 12.170 6.480 -13.988 1.00 89.56 78 TYR A C 1
ATOM 645 O O . TYR A 1 78 ? 12.524 7.652 -14.110 1.00 89.56 78 TYR A O 1
ATOM 653 N N . GLU A 1 79 ? 11.146 6.122 -13.222 1.00 92.69 79 GLU A N 1
ATOM 654 C CA . GLU A 1 79 ? 10.443 7.048 -12.334 1.00 92.69 79 GLU A CA 1
ATOM 655 C C . GLU A 1 79 ? 10.894 6.810 -10.892 1.00 92.69 79 GLU A C 1
ATOM 657 O O . GLU A 1 79 ? 10.793 5.695 -10.388 1.00 92.69 79 GLU A O 1
ATOM 662 N N . ASP A 1 80 ? 11.416 7.840 -10.222 1.00 91.19 80 ASP A N 1
ATOM 663 C CA . ASP A 1 80 ? 11.795 7.744 -8.809 1.00 91.19 80 ASP A CA 1
ATOM 664 C C . ASP A 1 80 ? 10.537 7.752 -7.927 1.00 91.19 80 ASP A C 1
ATOM 666 O O . ASP A 1 80 ? 9.872 8.774 -7.759 1.00 91.19 80 ASP A O 1
ATOM 670 N N . ILE A 1 81 ? 10.244 6.605 -7.320 1.00 94.62 81 ILE A N 1
ATOM 671 C CA . ILE A 1 81 ? 9.102 6.393 -6.425 1.00 94.62 81 ILE A CA 1
ATOM 672 C C . ILE A 1 81 ? 9.538 6.284 -4.957 1.00 94.62 81 ILE A C 1
ATOM 674 O O . ILE A 1 81 ? 8.779 5.815 -4.105 1.00 94.62 81 ILE A O 1
ATOM 678 N N . THR A 1 82 ? 10.759 6.711 -4.624 1.00 92.25 82 THR A N 1
ATOM 679 C CA . THR A 1 82 ? 11.327 6.588 -3.271 1.00 92.25 82 THR A CA 1
ATOM 680 C C . THR A 1 82 ? 10.470 7.299 -2.231 1.00 92.25 82 THR A C 1
ATOM 682 O O . THR A 1 82 ? 10.198 6.744 -1.168 1.00 92.25 82 THR A O 1
ATOM 685 N N . ILE A 1 83 ? 10.001 8.513 -2.535 1.00 93.88 83 ILE A N 1
ATOM 686 C CA . ILE A 1 83 ? 9.151 9.292 -1.622 1.00 93.88 83 ILE A CA 1
ATOM 687 C C . ILE A 1 83 ? 7.827 8.560 -1.370 1.00 93.88 83 ILE A C 1
ATOM 689 O O . ILE A 1 83 ? 7.407 8.448 -0.218 1.00 93.88 83 ILE A O 1
ATOM 693 N N . ARG A 1 84 ? 7.217 8.006 -2.428 1.00 93.62 84 ARG A N 1
ATOM 694 C CA . ARG A 1 84 ? 5.983 7.210 -2.345 1.00 93.62 84 ARG A CA 1
ATOM 695 C C . ARG A 1 84 ? 6.180 6.001 -1.429 1.00 93.62 84 ARG A C 1
ATOM 697 O O . ARG A 1 84 ? 5.444 5.846 -0.460 1.00 93.62 84 ARG A O 1
ATOM 704 N N . LYS A 1 85 ? 7.244 5.224 -1.656 1.00 93.56 85 LYS A N 1
ATOM 705 C CA . LYS A 1 85 ? 7.594 4.048 -0.842 1.00 93.56 85 LYS A CA 1
ATOM 706 C C . LYS A 1 85 ? 7.852 4.375 0.630 1.00 93.56 85 LYS A C 1
ATOM 708 O O . LYS A 1 85 ? 7.395 3.646 1.504 1.00 93.56 85 LYS A O 1
ATOM 713 N N . ILE A 1 86 ? 8.566 5.465 0.920 1.00 91.81 86 ILE A N 1
ATOM 714 C CA . ILE A 1 86 ? 8.816 5.900 2.304 1.00 91.81 86 ILE A CA 1
ATOM 715 C C . ILE A 1 86 ? 7.506 6.306 2.989 1.00 91.81 86 ILE A C 1
ATOM 717 O O . ILE A 1 86 ? 7.316 6.000 4.164 1.00 91.81 86 ILE A O 1
ATOM 721 N N . GLY A 1 87 ? 6.608 6.991 2.275 1.00 93.31 87 GLY A N 1
ATOM 722 C CA . GLY A 1 87 ? 5.289 7.358 2.792 1.00 93.31 87 GLY A CA 1
ATOM 723 C C . GLY A 1 87 ? 4.441 6.135 3.142 1.00 93.31 87 GLY A C 1
ATOM 724 O O . GLY A 1 87 ? 3.946 6.043 4.262 1.00 93.31 87 GLY A O 1
ATOM 725 N N . GLU A 1 88 ? 4.343 5.174 2.221 1.00 93.69 88 GLU A N 1
ATOM 726 C CA . GLU A 1 88 ? 3.634 3.901 2.427 1.00 93.69 88 GLU A CA 1
ATOM 727 C C . GLU A 1 88 ? 4.184 3.130 3.634 1.00 93.69 88 GLU A C 1
ATOM 729 O O . GLU A 1 88 ? 3.421 2.672 4.482 1.00 93.69 88 GLU A O 1
ATOM 734 N N . GLN A 1 89 ? 5.511 3.030 3.750 1.00 93.44 89 GLN A N 1
ATOM 735 C CA . GLN A 1 89 ? 6.150 2.321 4.855 1.00 93.44 89 GLN A CA 1
ATOM 736 C C . GLN A 1 89 ? 5.886 3.003 6.202 1.00 93.44 89 GLN A C 1
ATOM 738 O O . GLN A 1 89 ? 5.541 2.331 7.169 1.00 93.44 89 GLN A O 1
ATOM 743 N N . LYS A 1 90 ? 5.988 4.335 6.268 1.00 93.75 90 LYS A N 1
ATOM 744 C CA . LYS A 1 90 ? 5.689 5.088 7.495 1.00 93.75 90 LYS A CA 1
ATOM 745 C C . LYS A 1 90 ? 4.231 4.957 7.922 1.00 93.75 90 LYS A C 1
ATOM 747 O O . LYS A 1 90 ? 3.969 4.893 9.119 1.00 93.75 90 LYS A O 1
ATOM 752 N N . LEU A 1 91 ? 3.302 4.939 6.965 1.00 94.44 91 LEU A N 1
ATOM 753 C CA . LEU A 1 91 ? 1.884 4.713 7.242 1.00 94.44 91 LEU A CA 1
ATOM 754 C C . LEU A 1 91 ? 1.658 3.304 7.797 1.00 94.44 91 LEU A C 1
ATOM 756 O O . LEU A 1 91 ? 0.996 3.139 8.813 1.00 94.44 91 LEU A O 1
ATOM 760 N N . LYS A 1 92 ? 2.267 2.293 7.178 1.00 94.31 92 LYS A N 1
ATOM 761 C CA . LYS A 1 92 ? 2.185 0.918 7.666 1.00 94.31 92 LYS A CA 1
ATOM 762 C C . LYS A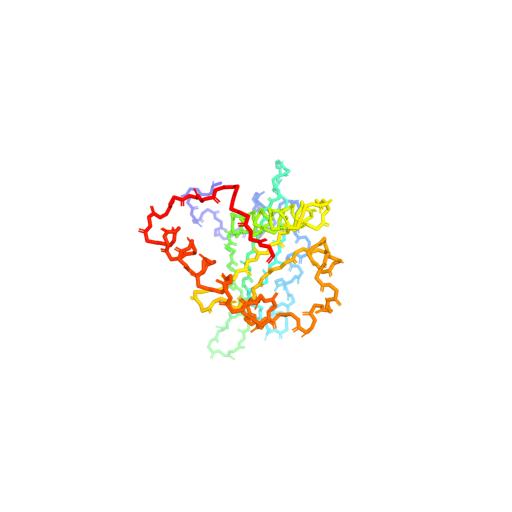 1 92 ? 2.750 0.781 9.084 1.00 94.31 92 LYS A C 1
ATOM 764 O O . LYS A 1 92 ? 2.111 0.192 9.948 1.00 94.31 92 LYS A O 1
ATOM 769 N N . GLU A 1 93 ? 3.922 1.357 9.342 1.00 94.56 93 GLU A N 1
ATOM 770 C CA . GLU A 1 93 ? 4.555 1.339 10.666 1.00 94.56 93 GLU A CA 1
ATOM 771 C C . GLU A 1 93 ? 3.716 2.064 11.723 1.00 94.56 93 GLU A C 1
ATOM 773 O O . GLU A 1 93 ? 3.648 1.617 12.869 1.00 94.56 93 GLU A O 1
ATOM 778 N N . SER A 1 94 ? 3.064 3.178 11.369 1.00 94.44 94 SER A N 1
ATOM 779 C CA . SER A 1 94 ? 2.174 3.867 12.300 1.00 94.44 94 SER A CA 1
ATOM 780 C C . SER A 1 94 ? 0.916 3.046 12.577 1.00 94.44 94 SER A C 1
ATOM 782 O O . SER A 1 94 ? 0.561 2.897 13.744 1.00 94.44 94 SER A O 1
ATOM 784 N N . GLU A 1 95 ? 0.284 2.461 11.558 1.00 93.50 95 GLU A N 1
ATOM 785 C CA . GLU A 1 95 ? -0.877 1.576 11.714 1.00 93.50 95 GLU A CA 1
ATOM 786 C C . GLU A 1 95 ? -0.559 0.358 12.589 1.00 93.50 95 GLU A C 1
ATOM 788 O O . GLU A 1 95 ? -1.309 0.057 13.518 1.00 93.50 95 GLU A O 1
ATOM 793 N N . GLU A 1 96 ? 0.569 -0.314 12.347 1.00 93.50 96 GLU A N 1
ATOM 794 C CA . GLU A 1 96 ? 1.031 -1.446 13.158 1.00 93.50 96 GLU A CA 1
ATOM 795 C C . GLU A 1 96 ? 1.323 -1.022 14.600 1.00 93.50 96 GLU A C 1
ATOM 797 O O . GLU A 1 96 ? 0.931 -1.711 15.543 1.00 93.50 96 GLU A O 1
ATOM 802 N N . LYS A 1 97 ? 1.943 0.146 14.796 1.00 93.19 97 LYS A N 1
ATOM 803 C CA . LYS A 1 97 ? 2.183 0.703 16.129 1.00 93.19 97 LYS A CA 1
ATOM 804 C C . LYS A 1 97 ? 0.876 1.005 16.866 1.00 93.19 97 LYS A C 1
ATOM 806 O O . LYS A 1 97 ? 0.758 0.644 18.035 1.00 93.19 97 LYS A O 1
ATOM 811 N N . TYR A 1 98 ? -0.092 1.661 16.224 1.00 91.88 98 TYR A N 1
ATOM 812 C CA . TYR A 1 98 ? -1.388 1.969 16.840 1.00 91.88 98 TYR A CA 1
ATOM 813 C C . TYR A 1 98 ? -2.172 0.699 17.161 1.00 91.88 98 TYR A C 1
ATOM 815 O O . TYR A 1 98 ? -2.672 0.568 18.277 1.00 91.88 98 TYR A O 1
ATOM 823 N N . ARG A 1 99 ? -2.211 -0.258 16.228 1.00 88.19 99 ARG A N 1
ATOM 824 C CA . ARG A 1 99 ? -2.820 -1.573 16.440 1.00 88.19 99 ARG A CA 1
ATOM 825 C C . ARG A 1 99 ? -2.191 -2.281 17.636 1.00 88.19 99 ARG A C 1
ATOM 827 O O . ARG A 1 99 ? -2.909 -2.675 18.545 1.00 88.19 99 ARG A O 1
ATOM 834 N N . GLY A 1 100 ? -0.861 -2.340 17.685 1.00 89.25 100 GLY A N 1
ATOM 835 C CA . GLY A 1 100 ? -0.136 -2.945 18.797 1.00 89.25 100 GLY A CA 1
ATOM 836 C C . GLY A 1 100 ? -0.412 -2.257 20.136 1.00 89.25 100 GLY A C 1
ATOM 837 O O . GLY A 1 100 ? -0.551 -2.939 21.144 1.00 89.25 100 GLY A O 1
ATOM 838 N N . ILE A 1 101 ? -0.540 -0.926 20.176 1.00 91.56 101 ILE A N 1
ATOM 839 C CA . ILE A 1 101 ? -0.929 -0.216 21.405 1.00 91.56 101 ILE A CA 1
ATOM 840 C C . ILE A 1 101 ? -2.340 -0.634 21.831 1.00 91.56 101 ILE A C 1
ATOM 842 O O . ILE A 1 101 ? -2.517 -1.064 22.966 1.00 91.56 101 ILE A O 1
ATOM 846 N N . LEU A 1 102 ? -3.326 -0.537 20.936 1.00 91.38 102 LEU A N 1
ATOM 847 C CA . LEU A 1 102 ? -4.728 -0.814 21.263 1.00 91.38 102 LEU A CA 1
ATOM 848 C C . LEU A 1 102 ? -4.968 -2.280 21.654 1.00 91.38 102 LEU A C 1
ATOM 850 O O . LEU A 1 102 ? -5.754 -2.534 22.561 1.00 91.38 102 LEU A O 1
ATOM 854 N N . GLU A 1 103 ? -4.274 -3.229 21.026 1.00 83.69 103 GLU A N 1
ATOM 855 C CA . GLU A 1 103 ? -4.367 -4.660 21.352 1.00 83.69 103 GLU A CA 1
ATOM 856 C C . GLU A 1 103 ? -3.703 -5.006 22.698 1.00 83.69 103 GLU A C 1
ATOM 858 O O . GLU A 1 103 ? -4.153 -5.921 23.379 1.00 83.69 103 GLU A O 1
ATOM 863 N N . ASN A 1 104 ? -2.668 -4.269 23.126 1.00 86.56 104 ASN A N 1
ATOM 864 C CA . ASN A 1 104 ? -1.945 -4.562 24.374 1.00 86.56 104 ASN A CA 1
ATOM 865 C C . ASN A 1 104 ? -2.419 -3.759 25.598 1.00 86.56 104 ASN A C 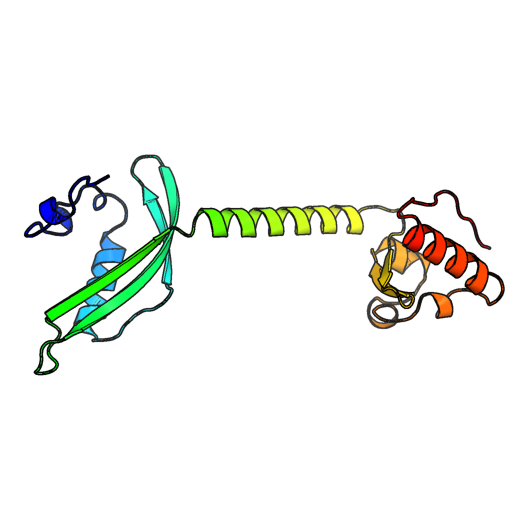1
ATOM 867 O O . ASN A 1 104 ? -2.047 -4.097 26.728 1.00 86.56 104 ASN A O 1
ATOM 871 N N . ILE A 1 105 ? -3.201 -2.688 25.422 1.00 92.69 105 ILE A N 1
ATOM 872 C CA . ILE A 1 105 ? -3.806 -1.997 26.568 1.00 92.69 105 ILE A CA 1
ATOM 873 C C . ILE A 1 105 ? -4.867 -2.890 27.218 1.00 92.69 105 ILE A C 1
ATOM 875 O O . ILE A 1 105 ? -5.665 -3.539 26.551 1.00 92.69 105 ILE A O 1
ATOM 879 N N . LYS A 1 106 ? -4.898 -2.892 28.553 1.00 90.12 106 LYS A N 1
ATOM 880 C CA . LYS A 1 106 ? -5.912 -3.619 29.337 1.00 90.12 106 LYS A CA 1
ATOM 881 C C . LYS A 1 106 ? -7.223 -2.848 29.495 1.00 90.12 106 LYS A C 1
ATOM 883 O O . LYS A 1 106 ? -8.161 -3.350 30.103 1.00 90.12 106 LYS A O 1
ATOM 888 N N . GLU A 1 107 ? -7.267 -1.616 29.001 1.00 92.00 107 GLU A N 1
ATOM 889 C CA . GLU A 1 107 ? -8.478 -0.807 28.977 1.00 92.00 107 GLU A CA 1
ATOM 890 C C . GLU A 1 107 ? -9.303 -1.160 27.747 1.00 92.00 107 GLU A C 1
ATOM 892 O O . GLU A 1 107 ? -8.766 -1.342 26.654 1.00 92.00 107 GLU A O 1
ATOM 897 N N . THR A 1 108 ? -10.617 -1.247 27.920 1.00 92.44 108 THR A N 1
ATOM 898 C CA . THR A 1 108 ? -11.522 -1.511 26.808 1.00 92.44 108 THR A CA 1
ATOM 899 C C . THR A 1 108 ? -11.549 -0.324 25.862 1.00 92.44 108 THR A C 1
ATOM 901 O O . THR A 1 108 ? -11.812 0.805 26.281 1.00 92.44 108 THR A O 1
ATOM 904 N N . TYR A 1 109 ? -11.350 -0.593 24.581 1.00 93.25 109 TYR A N 1
ATOM 905 C CA . TYR A 1 109 ? -11.444 0.398 23.527 1.00 93.25 109 TYR A CA 1
ATOM 906 C C . TYR A 1 109 ? -12.333 -0.134 22.413 1.00 93.25 109 TYR A C 1
ATOM 908 O O . TYR A 1 109 ? -12.184 -1.279 21.988 1.00 93.25 109 TYR A O 1
ATOM 916 N N . PHE A 1 110 ? -13.238 0.707 21.926 1.00 93.50 110 PHE A N 1
ATOM 917 C CA . PHE A 1 110 ? -14.069 0.406 20.772 1.00 93.50 110 PHE A CA 1
ATOM 918 C C . PHE A 1 110 ? -14.435 1.680 20.016 1.00 93.50 110 PHE A C 1
ATOM 920 O O . PHE A 1 110 ? -14.445 2.782 20.565 1.00 93.50 110 PHE A O 1
ATOM 927 N N . GLU A 1 111 ? -14.772 1.499 18.749 1.00 93.50 111 GLU A N 1
ATOM 928 C CA . GLU A 1 111 ? -15.229 2.534 17.836 1.00 93.50 111 GLU A CA 1
ATOM 929 C C . GLU A 1 111 ? -16.567 2.114 17.234 1.00 93.50 111 GLU A C 1
ATOM 931 O O . GLU A 1 111 ? -16.826 0.925 17.013 1.00 93.50 111 GLU A O 1
ATOM 936 N N . VAL A 1 112 ? -17.410 3.101 16.942 1.00 92.94 112 VAL A N 1
ATOM 937 C CA . VAL A 1 112 ? -18.684 2.899 16.257 1.00 92.94 112 VAL A CA 1
ATOM 938 C C . VAL A 1 112 ? -18.844 3.884 15.105 1.00 92.94 112 VAL A C 1
ATOM 940 O O . VAL A 1 112 ? -18.340 5.006 15.159 1.00 92.94 112 VAL A O 1
ATOM 943 N N . ASP A 1 113 ? -19.585 3.485 14.072 1.00 92.69 113 ASP A N 1
ATOM 944 C CA . ASP A 1 113 ? -20.024 4.398 13.018 1.00 92.69 113 ASP A CA 1
ATOM 945 C C . ASP A 1 113 ? -21.107 5.379 13.522 1.00 92.69 113 ASP A C 1
ATOM 947 O O . ASP A 1 113 ? -21.600 5.292 14.650 1.00 92.69 113 ASP A O 1
ATOM 951 N N . LEU A 1 114 ? -21.542 6.305 12.659 1.00 88.69 114 LEU A N 1
ATOM 952 C CA . LEU A 1 114 ? -22.589 7.284 12.998 1.00 88.69 114 LEU A CA 1
ATOM 953 C C . LEU A 1 114 ? -23.954 6.655 13.323 1.00 88.69 114 LEU A C 1
ATOM 955 O O . LEU A 1 114 ? -24.816 7.318 13.897 1.00 88.69 114 LEU A O 1
ATOM 959 N N . LYS A 1 115 ? -24.181 5.393 12.946 1.00 90.56 115 LYS A N 1
ATOM 960 C CA . LYS A 1 115 ? -25.390 4.641 13.296 1.00 90.56 115 LYS A CA 1
ATOM 961 C C . LYS A 1 115 ? -25.224 3.894 14.621 1.00 90.56 115 LYS A C 1
ATOM 963 O O . LYS A 1 115 ? -26.221 3.414 15.156 1.00 90.56 115 LYS A O 1
ATOM 968 N N . GLY A 1 116 ? -24.011 3.819 15.167 1.00 91.69 116 GLY A N 1
ATOM 969 C CA . GLY A 1 116 ? -23.681 3.086 16.382 1.00 91.69 116 GLY A CA 1
ATOM 970 C C . GLY A 1 116 ? -23.220 1.648 16.143 1.00 91.69 116 GLY A C 1
ATOM 971 O O . GLY A 1 116 ? -23.234 0.856 17.084 1.00 91.69 116 GLY A O 1
ATOM 972 N N . ASN A 1 117 ? -22.861 1.277 14.915 1.00 94.38 117 ASN A N 1
ATOM 973 C CA . ASN A 1 117 ? -22.372 -0.066 14.617 1.00 94.38 117 ASN A CA 1
ATOM 974 C C . ASN A 1 117 ? -20.880 -0.168 14.915 1.00 94.38 117 ASN A C 1
ATOM 976 O O . ASN A 1 117 ? -20.128 0.701 14.482 1.00 94.38 117 ASN A O 1
ATOM 980 N N . PHE A 1 118 ? -20.443 -1.221 15.605 1.00 95.31 118 PHE A N 1
ATOM 981 C CA . PHE A 1 118 ? -19.032 -1.417 15.935 1.00 95.31 118 PHE A CA 1
ATOM 982 C C . PHE A 1 118 ? -18.168 -1.532 14.677 1.00 95.31 118 PHE A C 1
ATOM 984 O O . PHE A 1 118 ? -18.382 -2.417 13.844 1.00 95.31 118 PHE A O 1
ATOM 991 N N . THR A 1 119 ? -17.170 -0.656 14.564 1.00 94.88 119 THR A N 1
ATOM 992 C CA . THR A 1 119 ? -16.189 -0.631 13.465 1.00 94.88 119 THR A CA 1
ATOM 993 C C . THR A 1 119 ? -14.830 -1.163 13.898 1.00 94.88 119 THR A C 1
ATOM 995 O O . THR A 1 119 ? -14.103 -1.731 13.085 1.00 94.88 119 THR A O 1
ATOM 998 N N . PHE A 1 120 ? -14.504 -1.019 15.182 1.00 93.38 120 PHE A N 1
ATOM 999 C CA . PHE A 1 120 ? -13.275 -1.512 15.784 1.00 93.38 120 PHE A CA 1
ATOM 1000 C C . PHE A 1 120 ? -13.487 -1.774 17.275 1.00 93.38 120 PHE A C 1
ATOM 1002 O O . PHE A 1 120 ? -14.318 -1.134 17.916 1.00 93.38 120 PHE A O 1
ATOM 1009 N N . PHE A 1 121 ? -12.721 -2.704 17.829 1.00 93.44 121 PHE A N 1
ATOM 1010 C CA . PHE A 1 121 ? -12.589 -2.927 19.262 1.00 93.44 121 PHE A CA 1
ATOM 1011 C C . PHE A 1 121 ? -11.307 -3.709 19.533 1.00 93.44 121 PHE A C 1
ATOM 1013 O O . PHE A 1 121 ? -10.846 -4.460 18.668 1.00 93.44 121 PHE A O 1
ATOM 1020 N N . ASN A 1 122 ? -10.731 -3.517 20.716 1.00 94.00 122 ASN A N 1
ATOM 1021 C CA . ASN A 1 122 ? -9.586 -4.299 21.166 1.00 94.00 122 ASN A CA 1
ATOM 1022 C C . ASN A 1 122 ? -10.003 -5.576 21.911 1.00 94.00 122 ASN A C 1
ATOM 1024 O O . ASN A 1 122 ? -11.173 -5.767 22.244 1.00 94.00 122 ASN A O 1
ATOM 1028 N N . ASP A 1 123 ? -9.028 -6.437 22.203 1.00 91.31 123 ASP A N 1
ATOM 1029 C CA . ASP A 1 123 ? -9.269 -7.719 22.874 1.00 91.31 123 ASP A CA 1
ATOM 1030 C C . ASP A 1 123 ? -9.809 -7.536 24.301 1.00 91.31 123 ASP A C 1
ATOM 1032 O O . ASP A 1 123 ? -10.701 -8.268 24.719 1.00 91.31 123 ASP A O 1
ATOM 1036 N N . ALA A 1 124 ? -9.391 -6.483 25.016 1.00 93.44 124 ALA A N 1
ATOM 1037 C CA . ALA A 1 124 ? -9.936 -6.172 26.339 1.00 93.44 124 ALA A CA 1
ATOM 1038 C C . ALA A 1 124 ? -11.456 -5.913 26.309 1.00 93.44 124 ALA A C 1
ATOM 1040 O O . ALA A 1 124 ? -12.167 -6.265 27.251 1.00 93.44 124 ALA A O 1
ATOM 1041 N N . PHE A 1 125 ? -11.978 -5.308 25.236 1.00 93.50 125 PHE A N 1
ATOM 1042 C CA . PHE A 1 125 ? -13.419 -5.124 25.064 1.00 93.50 125 PHE A CA 1
ATOM 1043 C C . PHE A 1 125 ? -14.147 -6.450 24.811 1.00 93.50 125 PHE A C 1
ATOM 1045 O O . PHE A 1 125 ? -15.216 -6.662 25.379 1.00 93.50 125 PHE A O 1
ATOM 1052 N N . ILE A 1 126 ? -13.560 -7.347 24.009 1.00 91.38 126 ILE A N 1
ATOM 1053 C CA . ILE A 1 126 ? -14.080 -8.704 23.760 1.00 91.38 126 ILE A CA 1
ATOM 1054 C C . ILE A 1 126 ? -14.187 -9.472 25.080 1.00 91.38 126 ILE A C 1
ATOM 1056 O O . ILE A 1 126 ? -15.245 -10.025 25.385 1.00 91.38 126 ILE A O 1
ATOM 1060 N N . ASP A 1 127 ? -13.121 -9.447 25.881 1.00 90.75 127 ASP A N 1
ATOM 1061 C CA . ASP A 1 127 ? -13.062 -10.114 27.183 1.00 90.75 127 ASP A CA 1
ATOM 1062 C C . ASP A 1 127 ? -14.106 -9.563 28.165 1.00 90.75 127 ASP A C 1
ATOM 1064 O O . ASP A 1 127 ? -14.708 -10.325 28.922 1.00 90.75 127 ASP A O 1
ATOM 1068 N N . LEU A 1 128 ? -14.348 -8.245 28.145 1.00 90.56 128 LEU A N 1
ATOM 1069 C CA . LEU A 1 128 ? -15.362 -7.608 28.988 1.00 90.56 128 LEU A CA 1
ATOM 1070 C C . LEU A 1 128 ? -16.786 -7.986 28.562 1.00 90.56 128 LEU A C 1
ATOM 1072 O O . LEU A 1 128 ? -17.623 -8.282 29.413 1.00 90.56 128 LEU A O 1
ATOM 1076 N N . ILE A 1 129 ? -17.081 -7.908 27.261 1.00 90.00 129 ILE A N 1
ATOM 1077 C CA . ILE A 1 129 ? -18.451 -8.037 26.750 1.00 90.00 129 ILE A CA 1
ATOM 1078 C C . ILE A 1 129 ? -18.876 -9.498 26.555 1.00 90.00 129 ILE A C 1
ATOM 1080 O O . ILE A 1 129 ? -20.069 -9.793 26.584 1.00 90.00 129 ILE A O 1
ATOM 1084 N N . GLY A 1 130 ? -17.917 -10.414 26.386 1.00 90.81 130 GLY A N 1
ATOM 1085 C CA . GLY A 1 130 ? -18.146 -11.860 26.332 1.00 90.81 130 GLY A CA 1
ATOM 1086 C C . GLY A 1 130 ? -18.640 -12.403 24.986 1.00 90.81 130 GLY A C 1
ATOM 1087 O O . GLY A 1 130 ? -19.107 -13.539 24.935 1.00 90.81 130 GLY A O 1
ATOM 1088 N N . TYR A 1 131 ? -18.542 -11.627 23.903 1.00 91.06 131 TYR A N 1
ATOM 1089 C CA . TYR A 1 131 ? -18.940 -12.037 22.548 1.00 91.06 131 TYR A CA 1
ATOM 1090 C C . TYR A 1 131 ? -17.730 -12.134 21.630 1.00 91.06 131 TYR A C 1
ATOM 1092 O O . TYR A 1 131 ? -16.785 -11.359 21.752 1.00 91.06 131 TYR A O 1
ATOM 1100 N N . SER A 1 132 ? -17.772 -13.039 20.655 1.00 91.06 132 SER A N 1
ATOM 1101 C CA . SER A 1 132 ? -16.700 -13.160 19.672 1.00 91.06 132 SER A CA 1
ATOM 1102 C C . SER A 1 132 ? -16.648 -11.960 18.722 1.00 91.06 132 SER A C 1
ATOM 1104 O O . SER A 1 132 ? -17.642 -11.281 18.452 1.00 91.06 132 SER A O 1
ATOM 1106 N N . LYS A 1 133 ? -15.478 -11.744 18.112 1.00 89.75 133 LYS A N 1
ATOM 1107 C CA . LYS A 1 133 ? -15.278 -10.695 17.101 1.00 89.75 133 LYS A CA 1
ATOM 1108 C C . LYS A 1 133 ? -16.286 -10.771 15.948 1.00 89.75 133 LYS A C 1
ATOM 1110 O O . LYS A 1 133 ? -16.762 -9.735 15.489 1.00 89.75 133 LYS A O 1
ATOM 1115 N N . SER A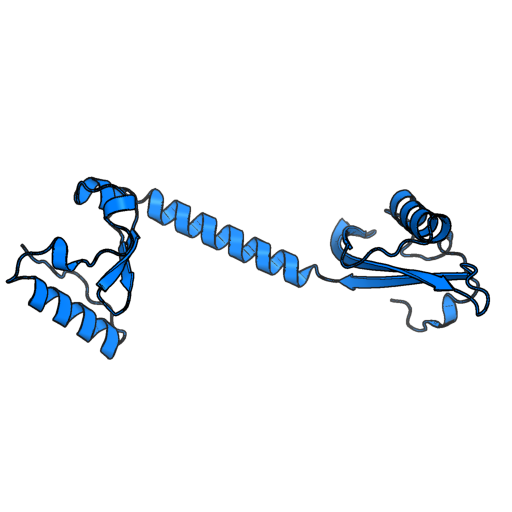 1 134 ? -16.611 -11.980 15.488 1.00 91.31 134 SER A N 1
ATOM 1116 C CA . SER A 1 134 ? -17.582 -12.212 14.411 1.00 91.31 134 SER A CA 1
ATOM 1117 C C . SER A 1 134 ? -19.014 -11.853 14.794 1.00 91.31 134 SER A C 1
ATOM 1119 O O . SER A 1 134 ? -19.795 -11.504 13.918 1.00 91.31 134 SER A O 1
ATOM 1121 N N . GLU A 1 135 ? -19.358 -11.935 16.078 1.00 91.12 135 GLU A N 1
ATOM 1122 C CA . GLU A 1 135 ? -20.690 -11.581 16.575 1.00 91.12 135 GLU A CA 1
ATOM 1123 C C . GLU A 1 135 ? -20.832 -10.079 16.816 1.00 91.12 135 GLU A C 1
ATOM 1125 O O . GLU A 1 135 ? -21.935 -9.555 16.713 1.00 91.12 135 GLU A O 1
ATOM 1130 N N . LEU A 1 136 ? -19.734 -9.380 17.120 1.00 93.12 136 LEU A N 1
ATOM 1131 C CA . LEU A 1 136 ? -19.753 -7.953 17.443 1.00 93.12 136 LEU A CA 1
ATOM 1132 C C . LEU A 1 136 ? -19.604 -7.052 16.219 1.00 93.12 136 LEU A C 1
ATOM 1134 O O . LEU A 1 136 ? -20.260 -6.011 16.141 1.00 93.12 136 LEU A O 1
ATOM 1138 N N . LEU A 1 137 ? -18.737 -7.410 15.271 1.00 94.75 137 LEU A N 1
ATOM 1139 C CA . LEU A 1 137 ? -18.381 -6.513 14.175 1.00 94.75 137 LEU A CA 1
ATOM 1140 C C . LEU A 1 137 ? -19.609 -6.155 13.321 1.00 94.75 137 LEU A C 1
ATOM 1142 O O . LEU A 1 137 ? -20.319 -7.029 12.829 1.00 94.75 137 LEU A O 1
ATOM 1146 N N . GLY A 1 138 ? -19.859 -4.856 13.142 1.00 94.81 138 GLY A N 1
ATOM 1147 C CA . GLY A 1 138 ? -21.012 -4.344 12.399 1.00 94.81 138 GLY A CA 1
ATOM 1148 C C . GLY A 1 138 ? -22.350 -4.405 13.146 1.00 94.81 138 GLY A C 1
ATOM 1149 O O . GLY A 1 138 ? -23.349 -3.910 12.624 1.00 94.81 138 GLY A O 1
ATOM 1150 N N . THR A 1 139 ? -22.399 -4.954 14.362 1.00 95.75 139 THR A N 1
ATOM 1151 C CA . THR A 1 139 ? -23.605 -4.901 15.201 1.00 95.75 139 THR A CA 1
ATOM 1152 C C . THR A 1 139 ? -23.703 -3.581 15.952 1.00 95.75 139 THR A C 1
ATOM 1154 O O . THR A 1 139 ? -22.708 -2.891 16.165 1.00 95.75 139 THR A O 1
ATOM 1157 N N . ASN A 1 140 ? -24.921 -3.205 16.340 1.00 94.56 140 ASN A N 1
ATOM 1158 C CA . ASN A 1 140 ? -25.175 -1.928 16.990 1.00 94.56 140 ASN A CA 1
ATOM 1159 C C . ASN A 1 140 ? -24.941 -2.002 18.504 1.00 94.56 140 ASN A C 1
ATOM 1161 O O . ASN A 1 140 ? -25.478 -2.905 19.150 1.00 94.56 140 ASN A O 1
ATOM 1165 N N . TYR A 1 141 ? -24.250 -1.015 19.091 1.00 91.31 141 TYR A N 1
ATOM 1166 C CA . TYR A 1 141 ? -24.000 -0.973 20.543 1.00 91.31 141 TYR A CA 1
ATOM 1167 C C . TYR A 1 141 ? -25.295 -1.064 21.363 1.00 91.31 141 TYR A C 1
ATOM 1169 O O . TYR A 1 141 ? -25.306 -1.615 22.460 1.00 91.31 141 TYR A O 1
ATOM 1177 N N . ARG A 1 142 ? -26.420 -0.575 20.820 1.00 91.81 142 ARG A N 1
ATOM 1178 C CA . ARG A 1 142 ? -27.734 -0.601 21.479 1.00 91.81 142 ARG A CA 1
ATOM 1179 C C . ARG A 1 142 ? -28.266 -2.013 21.720 1.00 91.81 142 ARG A C 1
ATOM 1181 O O . ARG A 1 142 ? -29.221 -2.154 22.475 1.00 91.81 142 ARG A O 1
ATOM 1188 N N . ASN A 1 143 ? -27.698 -3.041 21.097 1.00 90.75 143 ASN A N 1
ATOM 1189 C CA . ASN A 1 143 ? -28.073 -4.430 21.365 1.00 90.75 143 ASN A CA 1
ATOM 1190 C C . ASN A 1 143 ? -27.516 -4.938 22.704 1.00 90.75 143 ASN A C 1
ATOM 1192 O O . ASN A 1 143 ? -28.026 -5.917 23.235 1.00 90.75 143 ASN A O 1
ATOM 1196 N N . PHE A 1 144 ? -26.505 -4.260 23.250 1.00 88.38 144 PHE A N 1
ATOM 1197 C CA . PHE A 1 144 ? -25.760 -4.677 24.442 1.00 88.38 144 PHE A CA 1
ATOM 1198 C C . PHE A 1 144 ? -25.958 -3.725 25.628 1.00 88.38 144 PHE A C 1
ATOM 1200 O O . PHE A 1 144 ? -25.238 -3.798 26.616 1.00 88.38 144 PHE A O 1
ATOM 1207 N N . VAL A 1 145 ? -26.926 -2.814 25.519 1.00 88.00 145 VAL A N 1
ATOM 1208 C CA . VAL A 1 145 ? -27.260 -1.811 26.533 1.00 88.00 145 VAL A CA 1
ATOM 1209 C C . VAL A 1 145 ? -28.755 -1.915 26.828 1.00 88.00 145 VAL A C 1
ATOM 1211 O O . VAL A 1 145 ? -29.554 -2.145 25.918 1.00 88.00 145 VAL A O 1
ATOM 1214 N N . ASP A 1 146 ? -29.155 -1.733 28.080 1.00 88.69 146 ASP A N 1
ATOM 1215 C CA . ASP A 1 146 ? -30.557 -1.654 28.487 1.00 88.69 146 ASP A CA 1
ATOM 1216 C C . ASP A 1 146 ? -31.272 -0.412 27.908 1.00 88.69 146 ASP A C 1
ATOM 1218 O O . ASP A 1 146 ? -30.665 0.570 27.472 1.00 88.69 146 ASP A O 1
ATOM 1222 N N . GLU A 1 147 ? -32.606 -0.443 27.891 1.00 85.62 147 GLU A N 1
ATOM 1223 C CA . GLU A 1 147 ? -33.419 0.637 27.313 1.00 85.62 147 GLU A CA 1
ATOM 1224 C C . GLU A 1 147 ? -33.243 1.994 28.012 1.00 85.62 147 GLU A C 1
ATOM 1226 O O . GLU A 1 147 ? -33.337 3.040 27.361 1.00 85.62 147 GLU A O 1
ATOM 1231 N N . GLU A 1 148 ? -32.956 2.009 29.317 1.00 85.75 148 GLU A N 1
ATOM 1232 C CA . GLU A 1 148 ? -32.781 3.256 30.061 1.00 85.75 148 GLU A CA 1
ATOM 1233 C C . GLU A 1 148 ? -31.495 3.970 29.621 1.00 85.75 148 GLU A C 1
ATOM 1235 O O . GLU A 1 148 ? -31.480 5.186 29.384 1.00 85.75 148 GLU A O 1
ATOM 1240 N N . ASN A 1 149 ? -30.416 3.210 29.440 1.00 89.06 149 ASN A N 1
ATOM 1241 C CA . ASN A 1 149 ? -29.109 3.749 29.093 1.00 89.06 149 ASN A CA 1
ATOM 1242 C C . ASN A 1 149 ? -28.917 3.989 27.595 1.00 89.06 149 ASN A C 1
ATOM 1244 O O . ASN A 1 149 ? -28.168 4.898 27.223 1.00 89.06 149 ASN A O 1
ATOM 1248 N N . LYS A 1 150 ? -29.653 3.295 26.718 1.00 90.00 150 LYS A N 1
ATOM 1249 C CA . LYS A 1 150 ? -29.655 3.551 25.264 1.00 90.00 150 LYS A CA 1
ATOM 1250 C C . LYS A 1 150 ? -29.842 5.029 24.915 1.00 90.00 150 LYS A C 1
ATOM 1252 O O . LYS A 1 150 ? -29.177 5.551 24.015 1.00 90.00 150 LYS A O 1
ATOM 1257 N N . ASN A 1 151 ? -30.751 5.718 25.602 1.00 88.19 151 ASN A N 1
ATOM 1258 C CA . ASN A 1 151 ? -31.014 7.139 25.362 1.00 88.19 151 ASN A CA 1
ATOM 1259 C C . ASN A 1 151 ? -29.937 8.045 25.968 1.00 88.19 151 ASN A C 1
ATOM 1261 O O . ASN A 1 151 ? -29.606 9.073 25.376 1.00 88.19 151 ASN A O 1
ATOM 1265 N N . LYS A 1 152 ? -29.369 7.665 27.119 1.00 90.12 152 LYS A N 1
ATOM 1266 C CA . LYS A 1 152 ? -28.277 8.409 27.759 1.00 90.12 152 LYS A CA 1
ATOM 1267 C C . LYS A 1 152 ? -27.020 8.375 26.885 1.00 90.12 152 LYS A C 1
ATOM 1269 O O . LYS A 1 152 ? -26.499 9.436 26.551 1.00 90.12 152 LYS A O 1
ATOM 1274 N N . ILE A 1 153 ? -26.606 7.189 26.432 1.00 90.38 153 ILE A N 1
ATOM 1275 C CA . ILE A 1 153 ? -25.443 7.006 25.545 1.00 90.38 153 ILE A CA 1
ATOM 1276 C C . ILE A 1 153 ? -25.639 7.755 24.228 1.00 90.38 153 ILE A C 1
ATOM 1278 O O . ILE A 1 153 ? -24.753 8.493 23.808 1.00 90.38 153 ILE A O 1
ATOM 1282 N N . PHE A 1 154 ? -26.817 7.635 23.603 1.00 88.56 154 PHE A N 1
ATOM 1283 C CA . PHE A 1 154 ? -27.098 8.338 22.349 1.00 88.56 154 PHE A CA 1
ATOM 1284 C C . PHE A 1 154 ? -26.935 9.855 22.481 1.00 88.56 154 PHE A C 1
ATOM 1286 O O . PHE A 1 154 ? -26.335 10.485 21.614 1.00 88.56 154 PHE A O 1
ATOM 1293 N N . ARG A 1 155 ? -27.426 10.448 23.578 1.00 88.88 155 ARG A N 1
ATOM 1294 C CA . ARG A 1 155 ? -27.256 11.886 23.830 1.00 88.88 155 ARG A CA 1
ATOM 1295 C C . ARG A 1 155 ? -25.788 12.265 23.973 1.00 88.88 155 ARG A C 1
ATOM 1297 O O . ARG A 1 155 ? -25.391 13.281 23.416 1.00 88.88 155 ARG A O 1
ATOM 1304 N N . VAL A 1 156 ? -24.995 11.454 24.674 1.00 90.31 156 VAL A N 1
ATOM 1305 C CA . VAL A 1 156 ? -23.552 11.690 24.823 1.00 90.31 156 VAL A CA 1
ATOM 1306 C C . VAL A 1 156 ? -22.850 11.622 23.471 1.00 90.31 156 VAL A C 1
ATOM 1308 O O . VAL A 1 156 ? -22.127 12.550 23.126 1.00 90.31 156 VAL A O 1
ATOM 1311 N N . TYR A 1 157 ? -23.098 10.581 22.676 1.00 89.12 157 TYR A N 1
ATOM 1312 C CA . TYR A 1 157 ? -22.504 10.455 21.341 1.00 89.12 157 TYR A CA 1
ATOM 1313 C C . TYR A 1 157 ? -22.910 11.600 20.418 1.00 89.12 157 TYR A C 1
ATOM 1315 O O . TYR A 1 157 ? -22.058 12.169 19.741 1.00 89.12 157 TYR A O 1
ATOM 1323 N N . ASN A 1 158 ? -24.188 11.983 20.423 1.00 88.81 158 ASN A N 1
ATOM 1324 C CA . ASN A 1 158 ? -24.668 13.088 19.604 1.00 88.81 158 ASN A CA 1
ATOM 1325 C C . ASN A 1 158 ? -24.071 14.439 20.041 1.00 88.81 158 ASN A C 1
ATOM 1327 O O . ASN A 1 158 ? -23.742 15.252 19.184 1.00 88.81 158 ASN A O 1
ATOM 1331 N N . ASP A 1 159 ? -23.886 14.674 21.344 1.00 90.75 159 ASP A N 1
ATOM 1332 C CA . ASP A 1 159 ? -23.224 15.883 21.854 1.00 90.75 159 ASP A CA 1
ATOM 1333 C C . ASP A 1 159 ? -21.749 15.937 21.429 1.00 90.75 159 ASP A C 1
ATOM 1335 O O . ASP A 1 159 ? -21.296 16.947 20.891 1.00 90.75 159 ASP A O 1
ATOM 1339 N N . VAL A 1 160 ? -21.007 14.831 21.578 1.00 91.19 160 VAL A N 1
ATOM 1340 C CA . VAL A 1 160 ? -19.611 14.730 21.111 1.00 91.19 160 VAL A CA 1
ATOM 1341 C C . VAL A 1 160 ? -19.530 14.968 19.602 1.00 91.19 160 VAL A C 1
ATOM 1343 O O . VAL A 1 160 ? -18.669 15.716 19.147 1.00 91.19 160 VAL A O 1
ATOM 1346 N N . TYR A 1 161 ? -20.452 14.396 18.825 1.00 88.69 161 TYR A N 1
ATOM 1347 C CA . TYR A 1 161 ? -20.507 14.585 17.376 1.00 88.69 161 TYR A CA 1
ATOM 1348 C C . TYR A 1 161 ? -20.769 16.046 16.979 1.00 88.69 161 TYR A C 1
ATOM 1350 O O . TYR A 1 161 ? -20.076 16.587 16.121 1.00 88.69 161 TYR A O 1
ATOM 1358 N N . GLN A 1 162 ? -21.739 16.709 17.616 1.00 91.69 162 GLN A N 1
ATOM 1359 C CA . GLN A 1 162 ? -22.111 18.090 17.287 1.00 91.69 162 GLN A CA 1
ATOM 1360 C C . GLN A 1 162 ? -21.070 19.117 17.739 1.00 91.69 162 GLN A C 1
ATOM 1362 O O . GLN A 1 162 ? -20.879 20.136 17.077 1.00 91.69 162 GLN A O 1
ATOM 1367 N N . THR A 1 163 ? -20.408 18.871 18.868 1.00 94.06 163 THR A N 1
ATOM 1368 C CA . THR A 1 163 ? -19.487 19.838 19.485 1.00 94.06 163 THR A CA 1
ATOM 1369 C C . THR A 1 163 ? -18.021 19.566 19.168 1.00 94.06 163 THR A C 1
ATOM 1371 O O . THR A 1 163 ? -17.185 20.449 19.358 1.00 94.06 163 THR A O 1
ATOM 1374 N N . SER A 1 164 ? -17.689 18.351 18.714 1.00 90.19 164 SER A N 1
ATOM 1375 C CA . SER A 1 164 ? -16.313 17.839 18.620 1.00 90.19 164 SER A CA 1
ATOM 1376 C C . SER A 1 164 ? -15.537 17.901 19.946 1.00 90.19 164 SER A C 1
ATOM 1378 O O . SER A 1 164 ? -14.308 17.848 19.948 1.00 90.19 164 SER A O 1
ATOM 1380 N N . GLN A 1 165 ? -16.235 18.022 21.083 1.00 91.94 165 GLN A N 1
ATOM 1381 C CA . GLN A 1 165 ? -15.633 18.037 22.415 1.00 91.94 165 GLN A CA 1
ATOM 1382 C C . GLN A 1 165 ? -15.752 16.649 23.055 1.00 91.94 165 GLN A C 1
ATOM 1384 O O . GLN A 1 165 ? -16.863 16.122 23.160 1.00 91.94 165 GLN A O 1
ATOM 1389 N N . PRO A 1 166 ? -14.643 16.044 23.513 1.00 91.31 166 PRO A N 1
ATOM 1390 C CA . PRO A 1 166 ? -14.691 14.740 24.157 1.00 91.31 166 PRO A CA 1
ATOM 1391 C C . PRO A 1 166 ? -15.440 14.814 25.493 1.00 91.31 166 PRO A C 1
ATOM 1393 O O . PRO A 1 166 ? -15.296 15.768 26.261 1.00 91.31 166 PRO A O 1
ATOM 1396 N N . LYS A 1 167 ? -16.216 13.771 25.800 1.00 89.62 167 LYS A N 1
ATOM 1397 C CA . LYS A 1 167 ? -16.828 13.566 27.119 1.00 89.62 167 LYS A CA 1
ATOM 1398 C C . LYS A 1 167 ? -16.092 12.457 27.852 1.00 89.62 167 LYS A C 1
ATOM 1400 O O . LYS A 1 167 ? -15.955 11.356 27.332 1.00 89.62 167 LYS A O 1
ATOM 1405 N N . SER A 1 168 ? -15.646 12.751 29.067 1.00 86.25 168 SER A N 1
ATOM 1406 C CA . SER A 1 168 ? -14.997 11.801 29.971 1.00 86.25 168 SER A CA 1
ATOM 1407 C C . SER A 1 168 ? -15.891 11.491 31.173 1.00 86.25 168 SER A C 1
ATOM 1409 O O . SER A 1 168 ? -16.841 12.221 31.459 1.00 86.25 168 SER A O 1
ATOM 1411 N N . ASN A 1 169 ? -15.585 10.398 31.882 1.00 83.00 169 ASN A N 1
ATOM 1412 C CA . ASN A 1 169 ? -16.260 9.979 33.120 1.00 83.00 169 ASN A CA 1
ATOM 1413 C C . ASN A 1 169 ? -17.773 9.728 32.985 1.00 83.00 169 ASN A C 1
ATOM 1415 O O . ASN A 1 169 ? -18.506 9.804 33.971 1.00 83.00 169 ASN A O 1
ATOM 1419 N N . PHE A 1 170 ? -18.257 9.429 31.778 1.00 81.31 170 PHE A N 1
ATOM 1420 C CA . PHE A 1 170 ? -19.637 9.003 31.594 1.00 81.31 170 PHE A CA 1
ATOM 1421 C C . PHE A 1 170 ? -19.806 7.582 32.137 1.00 81.31 170 PHE A C 1
ATOM 1423 O O . PHE A 1 170 ? -19.161 6.652 31.661 1.00 81.31 170 PHE A O 1
ATOM 1430 N N . GLN A 1 171 ? -20.668 7.430 33.139 1.00 75.12 171 GLN A N 1
ATOM 1431 C CA . GLN A 1 171 ? -21.019 6.142 33.723 1.00 75.12 171 GLN A CA 1
ATOM 1432 C C . GLN A 1 171 ? -22.484 5.843 33.435 1.00 75.12 171 GLN A C 1
ATOM 1434 O O . GLN A 1 171 ? -23.351 6.710 33.571 1.00 75.12 171 GLN A O 1
ATOM 1439 N N . TYR A 1 172 ? -22.748 4.604 33.054 1.00 73.31 172 TYR A N 1
ATOM 1440 C CA . TYR A 1 172 ? -24.082 4.046 32.930 1.00 73.31 172 TYR A CA 1
ATOM 1441 C C . TYR A 1 172 ? -24.055 2.644 33.551 1.00 73.31 172 TYR A C 1
ATOM 1443 O O . TYR A 1 172 ? -23.008 1.997 33.529 1.00 73.31 172 TYR A O 1
ATOM 1451 N N . GLN A 1 173 ? -25.146 2.270 34.224 1.00 55.09 173 GLN A N 1
ATOM 1452 C CA . GLN A 1 173 ? -25.242 1.050 35.040 1.00 55.09 173 GLN A CA 1
ATOM 1453 C C . GLN A 1 173 ? -25.668 -0.159 34.229 1.00 55.09 173 GLN A C 1
ATOM 1455 O O . GLN A 1 173 ? -26.644 0.010 33.475 1.00 55.09 173 GLN A O 1
#

Mean predicted aligned error: 9.95 Å

InterPro domains:
  IPR000014 PAS domain [PS50112] (94-164)
  IPR000014 PAS domain [SM00091] (96-162)
  IPR000014 PAS domain [TIGR00229] (92-162)
  IPR000014 PAS domain [cd00130] (110-168)
  IPR000700 PAS-associated, C-terminal [PS50113] (37-93)
  IPR013656 PAS fold 4 [PF08448] (9-85)
  IPR013767 PAS fold [PF00989] (96-171)
  IPR035965 PAS domain superfamily [SSF55785] (8-93)
  IPR035965 PAS domain superfamily [SSF55785] (80-168)

Nearest PDB structures (foldseek):
  8js5-assembly1_B  TM=7.386E-01  e=9.932E-06  Bradyrhizobium diazoefficiens USDA 110
  3luq-assembly1_B  TM=8.331E-01  e=3.745E-03  Geobacter sulfurreducens PCA
  9bkv-assembly1_B  TM=5.020E-01  e=3.279E-04  Escherichia coli
  6e09-assembly2_C  TM=4.164E-01  e=7.860E-04  Helicobacter pylori SS1
  6hmj-assembly2_D  TM=3.761E-01  e=8.977E-03  Nakamurella multipartita DSM 44233